Protein AF-A0A842JLA4-F1 (afdb_monomer_lite)

Structure (mmCIF, N/CA/C/O backbone):
data_AF-A0A842JLA4-F1
#
_entry.id   AF-A0A842JLA4-F1
#
loop_
_atom_site.group_PDB
_atom_site.id
_atom_site.type_symbol
_atom_site.label_atom_id
_atom_site.label_alt_id
_atom_site.label_comp_id
_atom_site.label_asym_id
_atom_site.label_entity_id
_atom_site.label_seq_id
_atom_site.pdbx_PDB_ins_code
_atom_site.Cartn_x
_atom_site.Cartn_y
_atom_site.Cartn_z
_atom_site.occupancy
_atom_site.B_iso_or_equiv
_atom_site.auth_seq_id
_atom_site.auth_comp_id
_atom_site.auth_asym_id
_atom_site.auth_atom_id
_atom_site.pdbx_PDB_model_num
ATOM 1 N N . MET A 1 1 ? -8.507 -4.788 3.310 1.00 90.56 1 MET A N 1
ATOM 2 C CA . MET A 1 1 ? -7.052 -4.511 3.304 1.00 90.56 1 MET A CA 1
ATOM 3 C C . MET A 1 1 ? -6.358 -4.856 4.623 1.00 90.56 1 MET A C 1
ATOM 5 O O . MET A 1 1 ? -5.418 -5.627 4.579 1.00 90.56 1 MET A O 1
ATOM 9 N N . ALA A 1 2 ? -6.836 -4.393 5.788 1.00 93.00 2 ALA A N 1
ATOM 10 C CA . ALA A 1 2 ? -6.265 -4.759 7.101 1.00 93.00 2 ALA A CA 1
ATOM 11 C C . ALA A 1 2 ? -6.094 -6.284 7.293 1.00 93.00 2 ALA A C 1
ATOM 13 O O . ALA A 1 2 ? -4.996 -6.764 7.541 1.00 93.00 2 ALA A O 1
ATOM 14 N N . THR A 1 3 ? -7.148 -7.063 7.029 1.00 94.06 3 THR A N 1
ATOM 15 C CA . THR A 1 3 ? -7.092 -8.535 7.036 1.00 94.06 3 THR A CA 1
ATOM 16 C C . THR A 1 3 ? -6.129 -9.102 5.986 1.00 94.06 3 THR A C 1
ATOM 18 O O . THR A 1 3 ? -5.447 -10.086 6.246 1.00 94.06 3 THR A O 1
ATOM 21 N N . LEU A 1 4 ? -6.031 -8.487 4.800 1.00 93.50 4 LEU A N 1
ATOM 22 C CA . LEU A 1 4 ? -5.138 -8.938 3.721 1.00 93.50 4 LEU A CA 1
ATOM 23 C C . LEU A 1 4 ? -3.661 -8.792 4.091 1.00 93.50 4 LEU A C 1
ATOM 25 O O . LEU A 1 4 ? -2.854 -9.559 3.591 1.00 93.50 4 LEU A O 1
ATOM 29 N N . PHE A 1 5 ? -3.300 -7.844 4.952 1.00 96.00 5 PHE A N 1
ATOM 30 C CA . PHE A 1 5 ? -1.910 -7.629 5.360 1.00 96.00 5 PHE A CA 1
ATOM 31 C C . PHE A 1 5 ? -1.647 -7.972 6.821 1.00 96.00 5 PHE A C 1
ATOM 33 O O . PHE A 1 5 ? -0.544 -7.726 7.295 1.00 96.00 5 PHE A O 1
ATOM 40 N N . ASP A 1 6 ? -2.625 -8.566 7.505 1.00 96.31 6 ASP A N 1
ATOM 41 C 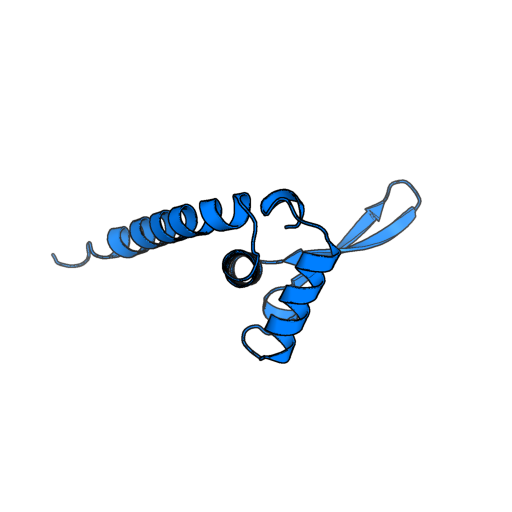CA . ASP A 1 6 ? -2.538 -8.939 8.916 1.00 96.31 6 ASP A CA 1
ATOM 42 C C . ASP A 1 6 ? -2.030 -7.781 9.794 1.00 96.31 6 ASP A C 1
ATOM 44 O O . ASP A 1 6 ? -1.016 -7.863 10.483 1.00 96.31 6 ASP A O 1
ATOM 48 N N . CYS A 1 7 ? -2.691 -6.628 9.668 1.00 95.06 7 CYS A N 1
ATOM 49 C CA . CYS A 1 7 ? -2.331 -5.415 10.394 1.00 95.06 7 CYS A CA 1
ATOM 50 C C . CYS A 1 7 ? -3.569 -4.605 10.801 1.00 95.06 7 CYS A C 1
ATOM 52 O O . CYS A 1 7 ? -4.696 -4.880 10.380 1.00 95.06 7 CYS A O 1
ATOM 54 N N . SER A 1 8 ? -3.371 -3.585 11.640 1.00 95.44 8 SER A N 1
ATOM 55 C CA . SER A 1 8 ? -4.468 -2.749 12.128 1.00 95.44 8 SER A CA 1
ATOM 56 C C . SER A 1 8 ? -5.041 -1.841 11.034 1.00 95.44 8 SER A C 1
ATOM 58 O O . SER A 1 8 ? -4.341 -1.393 10.121 1.00 95.44 8 SER A O 1
ATOM 60 N N . LYS A 1 9 ? -6.330 -1.498 11.153 1.00 93.06 9 LYS A N 1
ATOM 61 C CA . LYS A 1 9 ? -6.982 -0.516 10.266 1.00 93.06 9 LYS A CA 1
ATOM 62 C C . LYS A 1 9 ? -6.283 0.847 10.333 1.00 93.06 9 LYS A C 1
ATOM 64 O O . LYS A 1 9 ? -6.160 1.517 9.318 1.00 93.06 9 LYS A O 1
ATOM 69 N N . GLN A 1 10 ? -5.784 1.228 11.508 1.00 94.06 10 GLN A N 1
ATOM 70 C CA . GLN A 1 10 ? -5.033 2.462 11.728 1.00 94.06 10 GLN A CA 1
ATOM 71 C C . GLN A 1 10 ? -3.738 2.486 10.911 1.00 94.06 10 GLN A C 1
ATOM 73 O O . GLN A 1 10 ? -3.427 3.515 10.315 1.00 94.06 10 GLN A O 1
ATOM 78 N N . ASN A 1 11 ? -3.023 1.357 10.835 1.00 94.56 11 ASN A N 1
ATOM 79 C CA . ASN A 1 11 ? -1.804 1.250 10.036 1.00 94.56 11 ASN A CA 1
ATOM 80 C C . ASN A 1 11 ? -2.102 1.387 8.534 1.00 94.56 11 ASN A C 1
ATOM 82 O O . ASN A 1 11 ? -1.420 2.117 7.819 1.00 94.56 11 ASN A O 1
ATOM 86 N N . ILE A 1 12 ? -3.188 0.761 8.065 1.00 95.12 12 ILE A N 1
ATOM 87 C CA . ILE A 1 12 ? -3.680 0.959 6.695 1.00 95.12 12 ILE A CA 1
ATOM 88 C C . ILE A 1 12 ? -3.963 2.442 6.417 1.00 95.12 12 ILE A C 1
ATOM 90 O O . ILE A 1 12 ? -3.467 2.991 5.434 1.00 95.12 12 ILE A O 1
ATOM 94 N N . SER A 1 13 ? -4.736 3.099 7.286 1.00 94.19 13 SER A N 1
ATOM 95 C CA . SER A 1 13 ? -5.097 4.511 7.120 1.00 94.19 13 SER A CA 1
ATOM 96 C C . SER A 1 13 ? -3.883 5.439 7.157 1.00 94.19 13 SER A C 1
ATOM 98 O O . SER A 1 13 ? -3.872 6.455 6.465 1.00 94.19 13 SER A O 1
ATOM 100 N N . LEU A 1 14 ? -2.857 5.110 7.948 1.00 96.19 14 LEU A N 1
ATOM 101 C CA . LEU A 1 14 ? -1.595 5.845 7.970 1.00 96.19 14 LEU A CA 1
ATOM 102 C C . LEU A 1 14 ? -0.917 5.809 6.597 1.00 96.19 14 LEU A C 1
ATOM 104 O O . LEU A 1 14 ? -0.647 6.869 6.039 1.00 96.19 14 LEU A O 1
ATOM 108 N N . HIS A 1 15 ? -0.706 4.617 6.036 1.00 96.25 15 HIS A N 1
ATOM 109 C CA . HIS A 1 15 ? -0.043 4.479 4.740 1.00 96.25 15 HIS A CA 1
ATOM 110 C C . HIS A 1 15 ? -0.847 5.101 3.595 1.00 96.25 15 HIS A C 1
ATOM 112 O O . HIS A 1 15 ? -0.256 5.763 2.748 1.00 96.25 15 HIS A O 1
ATOM 118 N N . LEU A 1 16 ? -2.177 4.959 3.593 1.00 94.62 16 LEU A N 1
ATOM 119 C CA . LEU A 1 16 ? -3.041 5.608 2.600 1.00 94.62 16 LEU A CA 1
ATOM 120 C C . LEU A 1 16 ? -2.907 7.133 2.630 1.00 94.62 16 LEU A C 1
ATOM 122 O O . LEU A 1 16 ? -2.749 7.749 1.582 1.00 94.62 16 LEU A O 1
ATOM 126 N N . ARG A 1 17 ? -2.902 7.743 3.824 1.00 94.75 17 ARG A N 1
ATOM 127 C CA . ARG A 1 17 ? -2.691 9.193 3.949 1.00 94.75 17 ARG A CA 1
ATOM 128 C C . ARG A 1 17 ? -1.353 9.622 3.370 1.00 94.75 17 ARG A C 1
ATOM 130 O O . ARG A 1 17 ? -1.321 10.612 2.656 1.00 94.75 17 ARG A O 1
ATOM 137 N N . THR A 1 18 ? -0.278 8.883 3.647 1.00 96.06 18 THR A N 1
ATOM 138 C CA . THR A 1 18 ? 1.046 9.190 3.090 1.00 96.06 18 THR A CA 1
ATOM 139 C C . THR A 1 18 ? 1.063 9.075 1.568 1.00 96.06 18 THR A C 1
ATOM 141 O O . THR A 1 18 ? 1.645 9.923 0.899 1.00 96.06 18 THR A O 1
ATOM 144 N N . VAL A 1 19 ? 0.417 8.045 1.019 1.00 95.81 19 VAL A N 1
ATOM 145 C CA . VAL A 1 19 ? 0.307 7.833 -0.430 1.00 95.81 19 VAL A CA 1
ATOM 146 C C . VAL A 1 19 ? -0.405 9.016 -1.090 1.00 95.81 19 VAL A C 1
ATOM 148 O O . VAL A 1 19 ? 0.149 9.612 -2.013 1.00 95.81 19 VAL A O 1
ATOM 151 N N . PHE A 1 20 ? -1.548 9.444 -0.550 1.00 94.88 20 PHE A N 1
ATOM 152 C CA . PHE A 1 20 ? -2.291 10.592 -1.078 1.00 94.88 20 PHE A CA 1
ATOM 153 C C . PHE A 1 20 ? -1.556 11.921 -0.875 1.00 94.88 20 PHE A C 1
ATOM 155 O O . PHE A 1 20 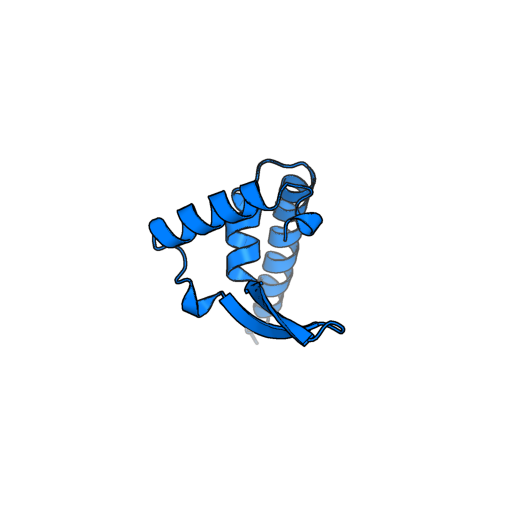? -1.459 12.713 -1.805 1.00 94.88 20 PHE A O 1
ATOM 162 N N . SER A 1 21 ? -0.960 12.156 0.299 1.00 95.56 21 SER A N 1
ATOM 163 C CA . SER A 1 21 ? -0.215 13.396 0.561 1.00 95.56 21 SER A CA 1
ATOM 164 C C . SER A 1 21 ? 1.045 13.526 -0.294 1.00 95.56 21 SER A C 1
ATOM 166 O O . SER A 1 21 ? 1.501 14.634 -0.543 1.00 95.56 21 SER A O 1
ATOM 168 N N . SER A 1 22 ? 1.626 12.399 -0.718 1.00 95.44 22 SER A N 1
ATOM 169 C CA . SER A 1 22 ? 2.776 12.382 -1.628 1.00 95.44 22 SER A CA 1
ATOM 170 C C . SER A 1 22 ? 2.401 12.578 -3.099 1.00 95.44 22 SER A C 1
ATOM 172 O O . SER A 1 22 ? 3.293 12.744 -3.925 1.00 95.44 22 SER A O 1
ATOM 174 N N . GLY A 1 23 ? 1.107 12.542 -3.436 1.00 93.62 23 GLY A N 1
ATOM 175 C CA . GLY A 1 23 ? 0.631 12.601 -4.817 1.00 93.62 23 GLY A CA 1
ATOM 176 C C . GLY A 1 23 ? 0.877 11.326 -5.630 1.00 93.62 23 GLY A C 1
ATOM 177 O O . GLY A 1 23 ? 0.665 11.346 -6.836 1.00 93.62 23 GLY A O 1
ATOM 178 N N . GLU A 1 24 ? 1.307 10.219 -5.007 1.00 94.44 24 GLU A N 1
ATOM 179 C CA . GLU A 1 24 ? 1.492 8.935 -5.704 1.00 94.44 24 GLU A CA 1
ATOM 180 C C . GLU A 1 24 ? 0.167 8.412 -6.272 1.00 94.44 24 GLU A C 1
ATOM 182 O O . GLU A 1 24 ? 0.133 7.908 -7.390 1.00 94.44 24 GLU A O 1
ATOM 187 N N . LEU A 1 25 ? -0.924 8.549 -5.510 1.00 94.31 25 LEU A N 1
A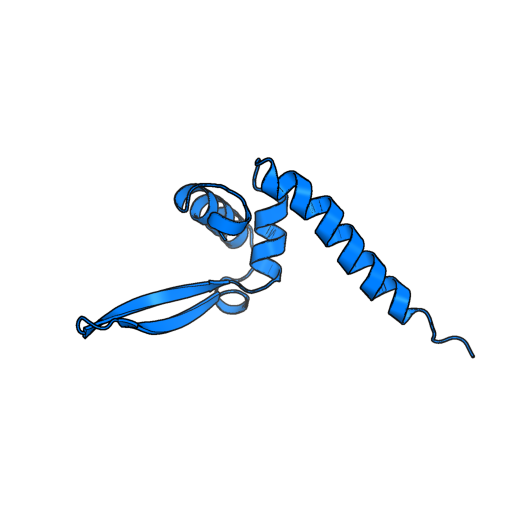TOM 188 C CA . LEU A 1 25 ? -2.277 8.229 -5.957 1.00 94.31 25 LEU A CA 1
ATOM 189 C C . LEU A 1 25 ? -3.221 9.385 -5.633 1.00 94.31 25 LEU A C 1
ATOM 191 O O . LEU A 1 25 ? -3.083 10.055 -4.609 1.00 94.31 25 LEU A O 1
ATOM 195 N N . THR A 1 26 ? -4.228 9.559 -6.479 1.00 90.25 26 THR A N 1
ATOM 196 C CA . THR A 1 26 ? -5.355 10.467 -6.253 1.00 90.25 26 THR A CA 1
ATOM 197 C C . THR A 1 26 ? -6.489 9.689 -5.587 1.00 90.25 26 THR A C 1
ATOM 199 O O . THR A 1 26 ? -6.875 8.631 -6.090 1.00 90.25 26 THR A O 1
ATOM 202 N N . GLU A 1 27 ? -7.015 10.171 -4.455 1.00 87.88 27 GLU A N 1
ATOM 203 C CA . GLU A 1 27 ? -7.998 9.427 -3.649 1.00 87.88 27 GLU A CA 1
ATOM 204 C C . GLU A 1 27 ? -9.251 9.075 -4.468 1.00 87.88 27 GLU A C 1
ATOM 206 O O . GLU A 1 27 ? -9.713 7.936 -4.435 1.00 87.88 27 GLU A O 1
ATOM 211 N N . GLU A 1 28 ? -9.730 10.000 -5.297 1.00 86.75 28 GLU A N 1
ATOM 212 C CA . GLU A 1 28 ? -10.914 9.840 -6.147 1.00 86.75 28 GLU A CA 1
ATOM 213 C C . GLU A 1 28 ? -10.733 8.780 -7.245 1.00 86.75 28 GLU A C 1
ATOM 215 O O . GLU A 1 28 ? -11.707 8.188 -7.708 1.00 86.75 28 GLU A O 1
ATOM 220 N N . ALA A 1 29 ? -9.491 8.517 -7.666 1.00 81.06 29 ALA A N 1
ATOM 221 C CA . ALA A 1 29 ? -9.190 7.531 -8.704 1.00 81.06 29 ALA A CA 1
ATOM 222 C C . ALA A 1 29 ? -9.174 6.094 -8.158 1.00 81.06 29 ALA A C 1
ATOM 224 O O . ALA A 1 29 ? -9.439 5.139 -8.893 1.00 81.06 29 ALA A O 1
ATOM 225 N N . VAL A 1 30 ? -8.865 5.932 -6.867 1.00 82.31 30 VAL A N 1
ATOM 226 C CA . VAL A 1 30 ? -8.611 4.618 -6.255 1.00 82.31 30 VAL A CA 1
ATOM 227 C C . VAL A 1 30 ? -9.616 4.226 -5.179 1.00 82.31 30 VAL A C 1
ATOM 229 O O . VAL A 1 30 ? -9.617 3.070 -4.751 1.00 82.31 30 VAL A O 1
ATOM 232 N N . VAL A 1 31 ? -10.484 5.149 -4.757 1.00 84.00 31 VAL A N 1
ATOM 233 C CA . VAL A 1 31 ? -11.539 4.915 -3.769 1.00 84.00 31 VAL A CA 1
ATOM 234 C C . VAL A 1 31 ? -12.910 4.990 -4.423 1.00 84.00 31 VAL A C 1
ATOM 236 O O . VAL A 1 31 ? -13.270 5.977 -5.053 1.00 84.00 31 VAL A O 1
ATOM 239 N N . LYS A 1 32 ? -13.718 3.951 -4.208 1.00 78.19 32 LYS A N 1
ATOM 240 C CA . LYS A 1 32 ? -15.161 3.990 -4.453 1.00 78.19 32 LYS A CA 1
ATOM 241 C C . LYS A 1 32 ? -15.892 3.958 -3.120 1.00 78.19 32 LYS A C 1
ATOM 243 O O . LYS A 1 32 ? -15.719 3.017 -2.342 1.00 78.19 32 LYS A O 1
ATOM 248 N N . ASP A 1 33 ? -16.705 4.976 -2.867 1.00 69.38 33 ASP A N 1
ATOM 249 C CA . ASP A 1 33 ? -17.619 4.991 -1.731 1.00 69.38 33 ASP A CA 1
ATOM 250 C C . ASP A 1 33 ? -18.852 4.155 -2.071 1.00 69.38 33 ASP A C 1
ATOM 252 O O . ASP A 1 33 ? -19.627 4.494 -2.965 1.00 69.38 33 ASP A O 1
ATOM 256 N N . PHE A 1 34 ? -19.041 3.056 -1.346 1.00 64.25 34 PHE A N 1
ATOM 257 C CA . PHE A 1 34 ? -20.277 2.289 -1.407 1.00 64.25 34 PHE A CA 1
ATOM 258 C C . PHE A 1 34 ? -21.160 2.681 -0.224 1.00 64.25 34 PHE A C 1
ATOM 260 O O . PHE A 1 34 ? -20.732 2.660 0.937 1.00 64.25 34 PHE A O 1
ATOM 267 N N . LEU A 1 35 ? -22.401 3.054 -0.533 1.00 52.81 35 LEU A N 1
ATOM 268 C CA . LEU A 1 35 ? -23.456 3.203 0.458 1.00 52.81 35 LEU A CA 1
ATOM 269 C C . LEU A 1 35 ? -24.018 1.816 0.747 1.00 52.81 35 LEU A C 1
ATOM 271 O O . LEU A 1 35 ? -24.816 1.286 -0.025 1.00 52.81 35 LEU A O 1
ATOM 275 N N . THR A 1 36 ? -23.584 1.216 1.851 1.00 51.34 36 THR A N 1
ATOM 276 C CA . THR A 1 36 ? -24.190 -0.021 2.336 1.00 51.34 36 THR A CA 1
ATOM 277 C C . THR A 1 36 ? -25.200 0.345 3.413 1.00 51.34 36 THR A C 1
ATOM 279 O O . THR A 1 36 ? -24.842 0.878 4.468 1.00 51.34 36 THR A O 1
ATOM 282 N N . THR A 1 37 ? -26.471 0.054 3.144 1.00 46.34 37 THR A N 1
ATOM 283 C CA . THR A 1 37 ? -27.530 0.168 4.150 1.00 46.34 37 THR A CA 1
ATOM 284 C C . THR A 1 37 ? -27.409 -1.052 5.056 1.00 46.34 37 THR A C 1
ATOM 286 O O . THR A 1 37 ? -27.623 -2.174 4.601 1.00 46.34 37 THR A O 1
ATOM 289 N N . ALA A 1 38 ? -26.983 -0.863 6.306 1.00 53.38 38 ALA A N 1
ATOM 290 C CA . ALA A 1 38 ? -26.992 -1.953 7.275 1.00 53.38 38 ALA A CA 1
ATOM 291 C C . ALA A 1 38 ? -28.432 -2.279 7.690 1.00 53.38 38 ALA A C 1
ATOM 293 O O . ALA A 1 38 ? -29.307 -1.412 7.646 1.00 53.38 38 ALA A O 1
ATOM 294 N N . SER A 1 39 ? -28.649 -3.511 8.150 1.00 54.03 39 SER A N 1
ATOM 295 C CA . SER A 1 39 ? -29.928 -4.044 8.645 1.00 54.03 39 SER A CA 1
ATOM 296 C C . SER A 1 39 ? -30.607 -3.155 9.700 1.00 54.03 39 SER A C 1
ATOM 298 O O . SER A 1 39 ? -31.822 -3.202 9.851 1.00 54.03 39 SER A O 1
ATOM 300 N N . ASP A 1 40 ? -29.829 -2.303 10.374 1.00 62.16 40 ASP A N 1
ATOM 301 C CA . ASP A 1 40 ? -30.262 -1.392 11.440 1.00 62.16 40 ASP A CA 1
ATOM 302 C C . ASP A 1 40 ? -30.636 0.021 10.934 1.00 62.16 40 ASP A C 1
ATOM 304 O O . ASP A 1 40 ? -30.739 0.964 11.719 1.00 62.16 40 ASP A O 1
ATOM 308 N N . GLY A 1 41 ? -30.755 0.228 9.616 1.00 55.41 41 GLY A N 1
ATOM 309 C CA . GLY A 1 41 ? -31.102 1.525 9.014 1.00 55.41 41 GLY A CA 1
ATOM 310 C C . GLY A 1 41 ? -29.976 2.571 9.026 1.00 55.41 41 GLY A C 1
ATOM 311 O O . GLY A 1 41 ? -30.165 3.693 8.556 1.00 55.41 41 GLY A O 1
ATOM 312 N N . LYS A 1 42 ? -28.782 2.223 9.524 1.00 52.66 42 LYS A N 1
ATOM 313 C CA . LYS A 1 42 ? -27.596 3.093 9.509 1.00 52.66 42 LYS A CA 1
ATOM 314 C C . LYS A 1 42 ? -26.833 2.944 8.190 1.00 52.66 42 LYS A C 1
ATOM 316 O O . LYS A 1 42 ? -26.439 1.844 7.802 1.00 52.66 42 LYS A O 1
ATOM 321 N N . GLN A 1 43 ? -26.607 4.070 7.513 1.00 50.38 43 GLN A N 1
ATOM 322 C CA . GLN A 1 43 ? -25.751 4.157 6.329 1.00 50.38 43 GLN A CA 1
ATOM 323 C C . GLN A 1 43 ? -24.284 4.115 6.766 1.00 50.38 43 GLN A C 1
ATOM 325 O O . GLN A 1 43 ? -23.796 5.056 7.394 1.00 50.38 43 GLN A O 1
ATOM 330 N N . TYR A 1 44 ? -23.567 3.045 6.424 1.00 53.12 44 TYR A N 1
ATOM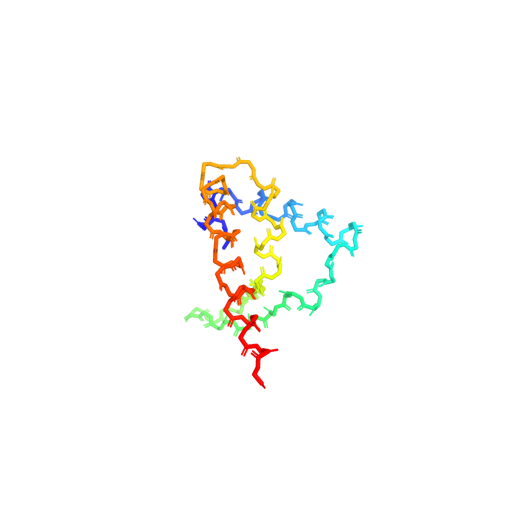 331 C CA . TYR A 1 44 ? -22.118 3.000 6.605 1.00 53.12 44 TYR A CA 1
ATOM 332 C C . TYR A 1 44 ? -21.448 3.303 5.269 1.00 53.12 44 TYR A C 1
ATOM 334 O O . TYR A 1 44 ? -21.580 2.541 4.311 1.00 53.12 44 TYR A O 1
ATOM 342 N N . ARG A 1 45 ? -20.694 4.408 5.210 1.00 58.00 45 ARG A N 1
ATOM 343 C CA . ARG A 1 45 ? -19.792 4.667 4.082 1.00 58.00 45 ARG A CA 1
ATOM 344 C C . ARG A 1 45 ? -18.628 3.693 4.173 1.00 58.00 45 ARG A C 1
ATOM 346 O O . ARG A 1 45 ? -17.771 3.825 5.048 1.00 58.00 45 ARG A O 1
ATOM 353 N N . THR A 1 46 ? -18.614 2.707 3.285 1.00 66.94 46 THR A N 1
ATOM 354 C CA . THR A 1 46 ? -17.487 1.785 3.167 1.00 66.94 46 THR A CA 1
ATOM 355 C C . THR A 1 46 ? -16.645 2.213 1.978 1.00 66.94 46 THR A C 1
ATOM 357 O O . THR A 1 46 ? -17.106 2.185 0.839 1.00 66.94 46 THR A O 1
ATOM 360 N N . LYS A 1 47 ? -15.399 2.607 2.251 1.00 79.44 47 LYS A N 1
ATOM 361 C CA . LYS A 1 47 ? -14.407 2.897 1.215 1.00 79.44 47 LYS A CA 1
ATOM 362 C C . LYS A 1 47 ? -13.877 1.588 0.640 1.00 79.44 47 LYS A C 1
ATOM 364 O O . LYS A 1 47 ? -13.288 0.782 1.365 1.00 79.44 47 LYS A O 1
ATOM 369 N N . HIS A 1 48 ? -14.066 1.387 -0.657 1.00 84.94 48 HIS A N 1
ATOM 370 C CA . HIS A 1 48 ? -13.464 0.289 -1.401 1.00 84.94 48 HIS A CA 1
ATOM 371 C C . HIS A 1 48 ? -12.257 0.803 -2.177 1.00 84.94 48 HIS A C 1
ATOM 373 O O . HIS A 1 48 ? -12.382 1.693 -3.012 1.00 84.94 48 HIS A O 1
ATOM 379 N N . TYR A 1 49 ? -11.098 0.216 -1.892 1.00 90.31 49 TYR A N 1
ATOM 380 C CA . TYR A 1 49 ? -9.828 0.561 -2.519 1.00 90.31 49 TYR A CA 1
ATOM 381 C C . TYR A 1 49 ? -9.560 -0.372 -3.700 1.00 90.31 49 TYR A C 1
ATOM 383 O O . TYR A 1 49 ? -9.724 -1.590 -3.572 1.00 90.31 49 TYR A O 1
ATOM 391 N N . ASN A 1 50 ? -9.173 0.199 -4.838 1.00 92.50 50 ASN A N 1
ATOM 392 C CA . ASN A 1 50 ? -8.826 -0.551 -6.042 1.00 92.50 50 ASN A CA 1
ATOM 393 C C . ASN A 1 50 ? -7.457 -1.261 -5.906 1.00 92.50 50 ASN A C 1
ATOM 395 O O . ASN A 1 50 ? -6.798 -1.203 -4.864 1.00 92.50 50 ASN A O 1
ATOM 399 N N . LEU A 1 51 ? -7.027 -1.948 -6.970 1.00 92.25 51 LEU A N 1
ATOM 400 C CA . LEU A 1 51 ? -5.767 -2.693 -6.969 1.00 92.25 51 LEU A CA 1
ATOM 401 C C . LEU A 1 51 ? -4.538 -1.789 -6.774 1.00 92.25 51 LEU A C 1
ATOM 403 O O . LEU A 1 51 ? -3.627 -2.190 -6.057 1.00 92.25 51 LEU A O 1
ATOM 407 N N . ASP A 1 52 ? -4.526 -0.579 -7.333 1.00 93.75 52 ASP A N 1
ATOM 408 C CA . ASP A 1 52 ? -3.387 0.345 -7.230 1.00 93.75 52 ASP A CA 1
ATOM 409 C C . ASP A 1 52 ? -3.128 0.743 -5.775 1.00 93.75 52 ASP A C 1
ATOM 411 O O . ASP A 1 52 ? -1.999 0.666 -5.286 1.00 93.75 52 ASP A O 1
ATOM 415 N N . ALA A 1 53 ? -4.194 1.063 -5.035 1.00 95.00 53 ALA A N 1
ATOM 416 C CA . ALA A 1 53 ? -4.105 1.345 -3.607 1.00 95.00 53 ALA A CA 1
ATOM 417 C C . ALA A 1 53 ? -3.632 0.122 -2.800 1.00 95.00 53 ALA A C 1
ATOM 419 O O . ALA A 1 53 ? -2.825 0.260 -1.878 1.00 95.00 53 ALA A O 1
ATOM 420 N N . VAL A 1 54 ? -4.100 -1.082 -3.151 1.00 95.06 54 VAL A N 1
ATOM 421 C CA . VAL A 1 54 ? -3.671 -2.329 -2.495 1.00 95.06 54 VAL A CA 1
ATOM 422 C C . VAL A 1 54 ? -2.190 -2.610 -2.752 1.00 95.06 54 VAL A C 1
ATOM 424 O O . VAL A 1 54 ? -1.482 -2.983 -1.816 1.00 95.06 54 VAL A O 1
ATOM 427 N N . ILE A 1 55 ? -1.712 -2.414 -3.983 1.00 95.25 55 ILE A N 1
ATOM 428 C CA . ILE A 1 55 ? -0.304 -2.590 -4.351 1.00 95.25 55 ILE A CA 1
ATOM 429 C C . ILE A 1 55 ? 0.549 -1.565 -3.604 1.00 95.25 55 ILE A C 1
ATOM 431 O O . ILE A 1 55 ? 1.425 -1.966 -2.840 1.00 95.25 55 ILE A O 1
ATOM 435 N N . SER A 1 56 ? 0.256 -0.270 -3.742 1.00 95.88 56 SER A N 1
ATOM 436 C CA . SER A 1 56 ? 1.034 0.803 -3.108 1.00 95.88 56 SER A CA 1
ATOM 437 C C . SER A 1 56 ? 1.184 0.585 -1.597 1.00 95.88 56 SER A C 1
ATOM 439 O O . SER A 1 56 ? 2.292 0.562 -1.050 1.00 95.88 56 SER A O 1
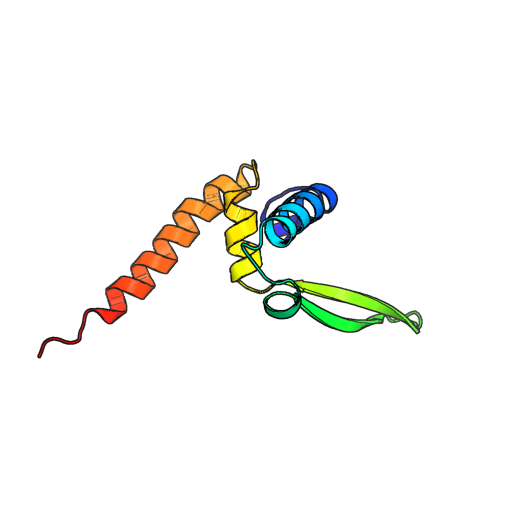ATOM 441 N N . VAL A 1 57 ? 0.075 0.302 -0.908 1.00 96.19 57 VAL A N 1
ATOM 442 C CA . VAL A 1 57 ? 0.093 0.058 0.537 1.00 96.19 57 VAL A CA 1
ATOM 443 C C . VAL A 1 57 ? 0.764 -1.276 0.892 1.00 96.19 57 VAL A C 1
ATOM 445 O O . VAL A 1 57 ? 1.509 -1.341 1.872 1.00 96.19 57 VAL A O 1
ATOM 448 N N . GLY A 1 58 ? 0.576 -2.330 0.095 1.00 95.81 58 GLY A N 1
ATOM 449 C CA . GLY A 1 58 ? 1.200 -3.639 0.313 1.00 95.81 58 GLY A CA 1
ATOM 450 C C . GLY A 1 58 ? 2.733 -3.614 0.270 1.00 95.81 58 GLY A C 1
ATOM 451 O O . GLY A 1 58 ? 3.390 -4.357 1.005 1.00 95.81 58 GLY A O 1
ATOM 452 N N . TYR A 1 59 ? 3.331 -2.719 -0.521 1.00 95.75 59 TYR A N 1
ATOM 453 C CA . TYR A 1 59 ? 4.786 -2.523 -0.526 1.00 95.75 59 TYR A CA 1
ATOM 454 C C . TYR A 1 59 ? 5.292 -1.696 0.668 1.00 95.75 59 TYR A C 1
ATOM 456 O O . TYR A 1 59 ? 6.449 -1.847 1.053 1.00 95.75 59 TYR A O 1
ATOM 464 N N . ARG A 1 60 ? 4.433 -0.891 1.308 1.00 94.50 60 ARG A N 1
ATOM 465 C CA . ARG A 1 60 ? 4.794 -0.003 2.432 1.00 94.50 60 ARG A CA 1
ATOM 466 C C . ARG A 1 60 ? 4.587 -0.632 3.816 1.00 94.50 60 ARG A C 1
ATOM 468 O O . ARG A 1 60 ? 5.268 -0.248 4.763 1.00 94.50 60 ARG A O 1
ATOM 475 N N . ILE A 1 61 ? 3.680 -1.601 3.950 1.00 96.12 61 ILE A N 1
ATOM 476 C CA . ILE A 1 61 ? 3.397 -2.263 5.235 1.00 96.12 61 ILE A CA 1
ATOM 477 C C . ILE A 1 61 ? 4.521 -3.214 5.627 1.00 96.12 61 ILE A C 1
ATOM 479 O O . ILE A 1 61 ? 4.882 -4.105 4.862 1.00 96.12 61 ILE A O 1
ATOM 483 N N . ASN A 1 62 ? 4.996 -3.102 6.865 1.00 94.56 62 ASN A N 1
ATOM 484 C CA . ASN A 1 62 ? 5.921 -4.062 7.455 1.00 94.56 62 ASN A CA 1
ATOM 485 C C . ASN A 1 62 ? 5.168 -5.165 8.221 1.00 94.56 62 ASN A C 1
ATOM 487 O O . ASN A 1 62 ? 4.977 -5.077 9.431 1.00 94.56 62 ASN A O 1
ATOM 491 N N . SER A 1 63 ? 4.698 -6.188 7.505 1.00 96.25 63 SER A N 1
ATOM 492 C CA . SER A 1 63 ? 4.119 -7.400 8.097 1.00 96.25 63 SER A CA 1
ATOM 493 C C . SER A 1 63 ? 4.591 -8.647 7.353 1.00 96.25 63 SER A C 1
ATOM 495 O O . SER A 1 63 ? 5.042 -8.572 6.203 1.00 96.25 63 SER A O 1
ATOM 497 N N . LEU A 1 64 ? 4.457 -9.816 7.987 1.00 96.75 64 LEU A N 1
ATOM 498 C CA . LEU A 1 64 ? 4.784 -11.093 7.348 1.00 96.75 64 LEU A CA 1
ATOM 499 C C . LEU A 1 64 ? 3.929 -11.309 6.090 1.00 96.75 64 LEU A C 1
ATOM 501 O O . LEU A 1 64 ? 4.451 -11.656 5.031 1.00 96.75 64 LEU A O 1
ATOM 505 N N . ARG A 1 65 ? 2.624 -11.024 6.180 1.00 96.31 65 ARG A N 1
ATOM 506 C CA . ARG A 1 65 ? 1.688 -11.193 5.063 1.00 96.31 65 ARG A CA 1
ATOM 507 C C . ARG A 1 65 ? 1.963 -10.204 3.921 1.00 96.31 65 ARG A C 1
ATOM 509 O O . ARG A 1 65 ? 1.897 -10.595 2.761 1.00 96.31 65 ARG A O 1
ATOM 516 N N . ALA A 1 66 ? 2.352 -8.961 4.219 1.00 96.31 66 ALA A N 1
ATOM 517 C CA . ALA A 1 66 ? 2.799 -8.001 3.203 1.00 96.31 66 ALA A CA 1
ATOM 518 C C . ALA A 1 66 ? 4.114 -8.442 2.535 1.00 96.31 66 ALA A C 1
ATOM 520 O O . ALA A 1 66 ? 4.255 -8.371 1.316 1.00 96.31 66 ALA A O 1
ATOM 521 N N . THR A 1 67 ? 5.054 -8.981 3.315 1.00 96.94 67 THR A N 1
ATOM 522 C CA . THR A 1 67 ? 6.314 -9.532 2.794 1.00 96.94 67 THR A CA 1
ATOM 523 C C . THR A 1 67 ? 6.081 -10.712 1.853 1.00 96.94 67 THR A C 1
ATOM 525 O O . THR A 1 67 ? 6.768 -10.810 0.845 1.00 96.94 67 THR A O 1
ATOM 528 N N . GLN A 1 68 ? 5.088 -11.566 2.124 1.00 97.31 68 GLN A N 1
ATOM 529 C CA . GLN A 1 68 ? 4.670 -12.654 1.227 1.00 97.31 68 GLN A CA 1
ATOM 530 C C . GLN A 1 68 ? 3.894 -12.150 0.002 1.00 97.31 68 GLN A C 1
ATOM 532 O O . GLN A 1 68 ? 4.043 -12.687 -1.097 1.00 97.31 68 GLN A O 1
ATOM 537 N N . PHE A 1 69 ? 3.082 -11.106 0.175 1.00 97.19 69 PHE A N 1
ATOM 538 C CA . PHE A 1 69 ? 2.316 -10.494 -0.907 1.00 97.19 69 PHE A CA 1
ATOM 539 C C . PHE A 1 69 ? 3.221 -9.948 -2.015 1.00 97.19 69 PHE A C 1
ATOM 541 O O . PHE A 1 69 ? 2.929 -10.174 -3.183 1.00 97.19 69 PHE A O 1
ATOM 548 N N . ARG A 1 70 ? 4.335 -9.285 -1.682 1.00 96.12 70 ARG A N 1
ATOM 549 C CA . ARG A 1 70 ? 5.248 -8.670 -2.669 1.00 96.12 70 ARG A CA 1
ATOM 550 C C . ARG A 1 70 ? 5.791 -9.657 -3.720 1.00 96.12 70 ARG A C 1
ATOM 552 O O . ARG A 1 70 ? 5.558 -9.417 -4.901 1.00 96.12 70 ARG A O 1
ATOM 559 N N . PRO A 1 71 ? 6.467 -10.774 -3.369 1.00 96.56 71 PRO A N 1
ATOM 560 C CA . PRO A 1 71 ? 6.952 -11.729 -4.364 1.00 96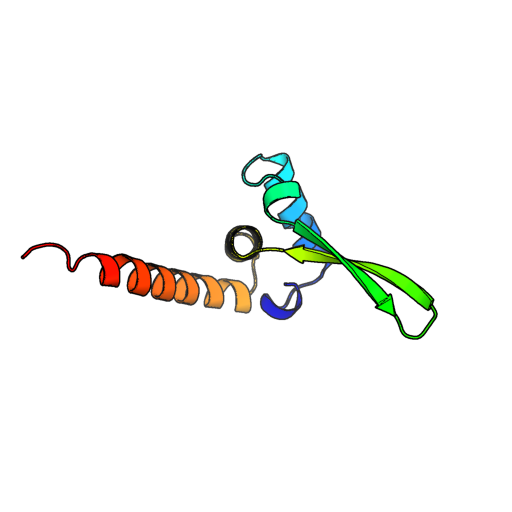.56 71 PRO A CA 1
ATOM 561 C C . PRO A 1 71 ? 5.803 -12.407 -5.117 1.00 96.56 71 PRO A C 1
ATOM 563 O O . PRO A 1 71 ? 5.937 -12.685 -6.308 1.00 96.56 71 PRO A O 1
ATOM 566 N N . TRP A 1 72 ? 4.658 -12.637 -4.462 1.00 96.06 72 TRP A N 1
ATOM 567 C CA . TRP A 1 72 ? 3.466 -13.155 -5.131 1.00 96.06 72 TRP A CA 1
ATOM 568 C C . TRP A 1 72 ? 2.943 -12.180 -6.196 1.00 96.06 72 TRP A C 1
ATOM 570 O O . TRP A 1 72 ? 2.748 -12.590 -7.340 1.00 96.06 72 TRP A O 1
ATOM 580 N N . ALA A 1 73 ? 2.784 -10.900 -5.852 1.00 95.50 73 ALA A N 1
ATOM 581 C CA . ALA A 1 73 ? 2.307 -9.854 -6.749 1.00 95.50 73 ALA A CA 1
ATOM 582 C C . ALA A 1 73 ? 3.277 -9.661 -7.918 1.00 95.50 73 ALA A C 1
ATOM 584 O O . ALA A 1 73 ? 2.858 -9.724 -9.070 1.00 95.50 73 ALA A O 1
ATOM 585 N N . THR A 1 74 ? 4.582 -9.555 -7.641 1.00 94.75 74 THR A N 1
ATOM 586 C CA . THR A 1 74 ? 5.624 -9.492 -8.675 1.00 94.75 74 THR A CA 1
ATOM 587 C C . THR A 1 74 ? 5.549 -10.689 -9.626 1.00 94.75 74 THR A C 1
ATOM 589 O O . THR A 1 74 ? 5.640 -10.517 -10.839 1.00 94.75 74 THR A O 1
ATOM 592 N N . ARG A 1 75 ? 5.348 -11.912 -9.115 1.00 95.62 75 ARG A N 1
ATOM 593 C CA . ARG A 1 75 ? 5.224 -13.116 -9.953 1.00 95.62 75 ARG A CA 1
ATOM 594 C C . ARG A 1 75 ? 3.986 -13.071 -10.849 1.00 95.62 75 ARG A C 1
ATOM 596 O O . ARG A 1 75 ? 4.090 -13.423 -12.020 1.00 95.62 75 ARG A O 1
ATOM 603 N N . VAL A 1 76 ? 2.838 -12.651 -10.319 1.00 94.00 76 VAL A N 1
ATOM 604 C CA . VAL A 1 76 ? 1.590 -12.522 -11.092 1.00 94.00 76 VAL A CA 1
ATOM 605 C C . VAL A 1 76 ? 1.738 -11.462 -12.183 1.00 94.00 76 VAL A C 1
ATOM 607 O O . VAL A 1 76 ? 1.419 -11.732 -13.339 1.00 94.00 76 VAL A O 1
ATOM 610 N N . LEU A 1 77 ? 2.282 -10.292 -11.839 1.00 91.56 77 LEU A N 1
ATOM 611 C CA . LEU A 1 77 ? 2.516 -9.205 -12.788 1.00 91.56 77 LEU A CA 1
ATOM 612 C C . LEU A 1 77 ? 3.502 -9.620 -13.884 1.00 91.56 77 LEU A C 1
ATOM 614 O O . LEU A 1 77 ? 3.228 -9.399 -15.059 1.00 91.56 77 LEU A O 1
ATOM 618 N N . ASN A 1 78 ? 4.596 -10.300 -13.528 1.00 92.75 78 ASN A N 1
ATOM 619 C CA . ASN A 1 78 ? 5.552 -10.831 -14.502 1.00 92.75 78 ASN A CA 1
ATOM 620 C C . ASN A 1 78 ? 4.928 -11.879 -15.426 1.00 92.75 78 ASN A C 1
ATOM 622 O O . ASN A 1 78 ? 5.213 -11.881 -16.620 1.00 92.75 78 ASN A O 1
ATOM 626 N N . ALA A 1 79 ? 4.091 -12.774 -14.894 1.00 93.38 79 ALA A N 1
ATOM 627 C CA . ALA A 1 79 ? 3.402 -13.770 -15.707 1.00 93.38 79 ALA A CA 1
ATOM 628 C C . ALA A 1 79 ? 2.460 -13.100 -16.718 1.00 93.38 79 ALA A C 1
ATOM 630 O O . ALA A 1 79 ? 2.476 -13.456 -17.893 1.00 93.38 79 ALA A O 1
ATOM 631 N N . PHE A 1 80 ? 1.700 -12.094 -16.282 1.00 90.44 80 PHE A N 1
ATOM 632 C CA . PHE A 1 80 ? 0.802 -11.342 -17.156 1.00 90.44 80 PHE A CA 1
ATOM 633 C C . PHE A 1 80 ? 1.554 -10.514 -18.205 1.00 90.44 80 PHE A C 1
ATOM 635 O O . PHE A 1 80 ? 1.172 -10.516 -19.372 1.00 90.44 80 PHE A O 1
ATOM 642 N N . ALA A 1 81 ? 2.635 -9.834 -17.809 1.00 89.88 81 ALA A N 1
ATOM 643 C CA . ALA A 1 81 ? 3.444 -9.020 -18.711 1.00 89.88 81 ALA A CA 1
ATOM 644 C C . ALA A 1 81 ? 4.104 -9.874 -19.805 1.00 89.88 81 ALA A C 1
ATOM 646 O O . ALA A 1 81 ? 3.978 -9.558 -20.982 1.00 89.88 81 ALA A O 1
ATOM 647 N N . ARG A 1 82 ? 4.718 -11.006 -19.434 1.00 82.56 82 ARG A N 1
ATOM 648 C CA . ARG A 1 82 ? 5.405 -11.906 -20.380 1.00 82.56 82 ARG A CA 1
ATOM 649 C C . ARG A 1 82 ? 4.458 -12.665 -21.307 1.00 82.56 82 ARG A C 1
ATOM 651 O O . ARG A 1 82 ? 4.833 -13.004 -22.420 1.00 82.56 82 ARG A O 1
ATOM 658 N N . GLN A 1 83 ? 3.223 -12.937 -20.882 1.00 63.16 83 GLN A N 1
ATOM 659 C CA . GLN A 1 83 ? 2.217 -13.551 -21.759 1.00 63.16 83 GLN A CA 1
ATOM 660 C C . GLN A 1 83 ? 1.796 -12.637 -22.920 1.00 63.16 83 GLN A C 1
ATOM 662 O O . GLN A 1 83 ? 1.197 -13.124 -23.876 1.00 63.16 83 GLN A O 1
ATOM 667 N N . ARG A 1 84 ? 2.111 -11.334 -22.874 1.00 57.47 84 ARG A N 1
ATOM 668 C CA . ARG A 1 84 ? 1.817 -10.393 -23.963 1.00 57.47 84 ARG A CA 1
ATOM 669 C C . ARG A 1 84 ? 2.934 -10.245 -25.001 1.00 57.47 84 ARG A C 1
ATOM 671 O O . ARG A 1 84 ? 2.697 -9.592 -26.012 1.00 57.47 84 ARG A O 1
ATOM 678 N N . ASP A 1 85 ? 4.079 -10.907 -24.825 1.00 55.72 85 ASP A N 1
ATOM 679 C CA . ASP A 1 85 ? 5.201 -10.859 -25.780 1.00 55.72 85 ASP A CA 1
ATOM 680 C C . ASP A 1 85 ? 5.031 -11.800 -27.002 1.00 55.72 85 ASP A C 1
ATOM 682 O O . ASP A 1 85 ? 5.923 -11.897 -27.840 1.00 55.72 85 ASP A O 1
ATOM 686 N N . PHE A 1 86 ? 3.875 -12.456 -27.186 1.00 56.12 86 PHE A N 1
ATOM 687 C CA . PHE A 1 86 ? 3.578 -13.295 -28.366 1.00 56.12 86 PHE A CA 1
ATOM 688 C C . PHE A 1 86 ? 3.078 -12.503 -29.591 1.00 56.12 86 PHE A C 1
ATOM 690 O O . PHE A 1 86 ? 2.175 -12.947 -30.294 1.00 56.12 86 PHE A O 1
ATOM 697 N N . THR A 1 87 ? 3.655 -11.332 -29.870 1.00 52.78 87 THR A N 1
ATOM 698 C CA . THR A 1 87 ? 3.437 -10.638 -31.155 1.00 52.78 87 THR A CA 1
ATOM 699 C C . THR A 1 87 ? 4.767 -10.447 -31.876 1.00 52.78 87 THR A C 1
ATOM 701 O O . THR A 1 87 ? 5.261 -9.334 -32.010 1.00 52.78 87 THR A O 1
ATOM 704 N N . GLN A 1 88 ? 5.353 -11.557 -32.321 1.00 50.97 88 GLN A N 1
ATOM 705 C CA . GLN A 1 88 ? 6.225 -11.591 -33.497 1.00 50.97 88 GLN A CA 1
ATOM 706 C C . GLN A 1 88 ? 5.974 -12.901 -34.250 1.00 50.97 88 GLN A C 1
ATOM 708 O O . GLN A 1 88 ? 6.625 -13.908 -33.980 1.00 50.97 88 GLN A O 1
ATOM 713 N N . ILE A 1 89 ? 4.993 -12.875 -35.155 1.00 54.34 89 ILE A N 1
ATOM 714 C CA . ILE A 1 89 ? 4.942 -13.675 -36.387 1.00 54.34 89 ILE A CA 1
ATOM 715 C C . ILE A 1 89 ? 4.427 -12.738 -37.476 1.00 54.34 89 ILE A C 1
ATOM 717 O O . ILE A 1 89 ? 3.439 -12.024 -37.185 1.00 54.34 89 ILE A O 1
#

Organism: NCBI:txid1841863

Sequence (89 aa):
MATLFDCSKQNISLHLRTVFSSGELTEEAVVKDFLTTASDGKQYRTKHYNLDAVISVGYRINSLRATQFRPWATRVLNAFARQRDFTQI

Foldseek 3Di:
DCVQQVHDPVLLVVQLVVCCVVVVDPQVVFWDFDFDQDPVRDTDGDTDGHPVSVVSSLCVDPGPSSVVVVVVVVVVVVVVVVVPPPPDD

pLDDT: mean 84.4, std 16.37, range [46.34, 97.31]

Secondary structure (DSSP, 8-state):
-HHHHTS-HHHHHHHHHHHHHTTSS-HHHHEEEEEEE-TTS-EEEEEEE-HHHHHHHHHH--SHHHHHHHHHHHHHHHHHHHTT-----

InterPro domains:
  IPR011204 Virulence protein RhuM-like [PF13310] (29-82)

Radius of gyration: 16.48 Å; chains: 1; bounding box: 38×27×48 Å